Protein AF-A0A7S2HGK2-F1 (afdb_monomer)

Secondary structure (DSSP, 8-state):
----GGGGSTTTTS--------------------HHHHHHHHHHHHHHSPPTT----HHHHHHHHHHHHTSS-TTB-TTS-B-------HHHHHHHHHHHHHHHHSSGGGG-S------

Structure (mmCIF, N/CA/C/O backbone):
data_AF-A0A7S2HGK2-F1
#
_entry.id   AF-A0A7S2HGK2-F1
#
loop_
_atom_site.group_PDB
_atom_site.id
_atom_site.type_symbol
_atom_site.label_atom_id
_atom_site.label_alt_id
_atom_site.label_comp_id
_atom_site.label_asym_id
_atom_site.label_entity_id
_atom_site.label_seq_id
_atom_site.pdbx_PDB_ins_code
_atom_site.Cartn_x
_atom_site.Cartn_y
_atom_site.Cartn_z
_atom_site.occupancy
_atom_site.B_iso_or_equiv
_atom_site.auth_seq_id
_atom_site.auth_comp_id
_atom_site.auth_asym_id
_atom_site.auth_atom_id
_atom_site.pdbx_PDB_model_num
ATOM 1 N N . MET A 1 1 ? 28.538 -6.004 7.576 1.00 42.00 1 MET A N 1
ATOM 2 C CA . MET A 1 1 ? 27.776 -5.544 6.391 1.00 42.00 1 MET A CA 1
ATOM 3 C C . MET A 1 1 ? 27.149 -6.763 5.709 1.00 42.00 1 MET A C 1
ATOM 5 O O . MET A 1 1 ? 27.699 -7.297 4.758 1.00 42.00 1 MET A O 1
ATOM 9 N N . HIS A 1 2 ? 26.050 -7.272 6.270 1.00 47.34 2 HIS A N 1
ATOM 10 C CA . HIS A 1 2 ? 25.313 -8.440 5.764 1.00 47.34 2 HIS A CA 1
ATOM 11 C C . HIS A 1 2 ? 24.365 -7.967 4.647 1.00 47.34 2 HIS A C 1
ATOM 13 O O . HIS A 1 2 ? 23.697 -6.962 4.841 1.00 47.34 2 HIS A O 1
ATOM 19 N N . GLY A 1 3 ? 24.194 -8.564 3.472 1.00 42.84 3 GLY A N 1
ATOM 20 C CA . GLY A 1 3 ? 24.738 -9.748 2.820 1.00 42.84 3 GLY A CA 1
ATOM 21 C C . GLY A 1 3 ? 23.909 -9.925 1.537 1.00 4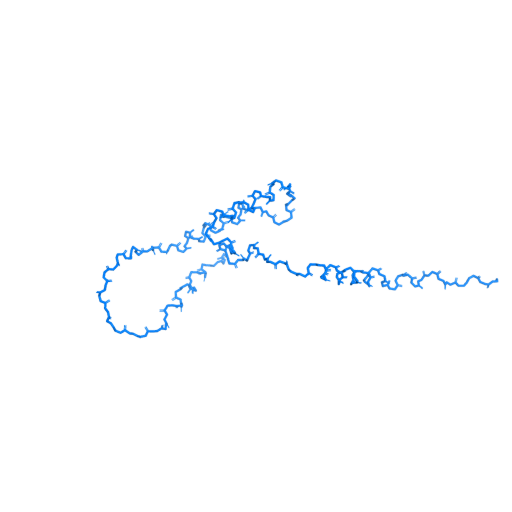2.84 3 GLY A C 1
ATOM 22 O O . GLY A 1 3 ? 22.682 -9.921 1.596 1.00 42.84 3 GLY A O 1
ATOM 23 N N . ASN A 1 4 ? 24.543 -10.050 0.368 1.00 54.00 4 ASN A N 1
ATOM 24 C CA . ASN A 1 4 ? 23.865 -10.154 -0.939 1.00 54.00 4 ASN A CA 1
ATOM 25 C C . ASN A 1 4 ? 23.256 -11.555 -1.188 1.00 54.00 4 ASN A C 1
ATOM 27 O O . ASN A 1 4 ? 23.395 -12.123 -2.270 1.00 54.00 4 ASN A O 1
ATOM 31 N N . ASN A 1 5 ? 22.596 -12.138 -0.183 1.00 53.66 5 ASN A N 1
ATOM 32 C CA . ASN A 1 5 ? 22.111 -13.523 -0.209 1.00 53.66 5 ASN A CA 1
ATOM 33 C C . ASN A 1 5 ? 20.689 -13.688 -0.783 1.00 53.66 5 ASN A C 1
ATOM 35 O O . ASN A 1 5 ? 20.252 -14.810 -1.023 1.00 53.66 5 ASN A O 1
ATOM 39 N N . ALA A 1 6 ? 19.972 -12.595 -1.072 1.00 51.47 6 ALA A N 1
ATOM 40 C CA . ALA A 1 6 ? 18.639 -12.653 -1.689 1.00 51.47 6 ALA A CA 1
ATOM 41 C C . ALA A 1 6 ? 18.669 -13.109 -3.165 1.00 51.47 6 ALA A C 1
ATOM 43 O O . ALA A 1 6 ? 17.680 -13.617 -3.686 1.00 51.47 6 ALA A O 1
ATOM 44 N N . VAL A 1 7 ? 19.820 -12.981 -3.833 1.00 52.72 7 VAL A N 1
ATOM 45 C CA . VAL A 1 7 ? 19.972 -13.258 -5.272 1.00 52.72 7 VAL A CA 1
ATOM 46 C C . VAL A 1 7 ? 19.959 -14.756 -5.594 1.00 52.72 7 VAL A C 1
ATOM 48 O O . VAL A 1 7 ? 19.555 -15.151 -6.684 1.00 52.72 7 VAL A O 1
ATOM 51 N N . ARG A 1 8 ? 20.362 -15.619 -4.651 1.00 48.44 8 ARG A N 1
ATOM 52 C CA . ARG A 1 8 ? 20.533 -17.059 -4.918 1.00 48.44 8 ARG A CA 1
ATOM 53 C C . ARG A 1 8 ? 19.236 -17.871 -4.908 1.00 48.44 8 ARG A C 1
ATOM 55 O O . ARG A 1 8 ? 19.240 -18.984 -5.420 1.00 48.44 8 ARG A O 1
ATOM 62 N N . ARG A 1 9 ? 18.129 -17.350 -4.366 1.00 49.84 9 ARG A N 1
ATOM 63 C CA . ARG A 1 9 ? 16.900 -18.150 -4.198 1.00 49.84 9 ARG A CA 1
ATOM 64 C C . ARG A 1 9 ? 16.013 -18.194 -5.453 1.00 49.84 9 ARG A C 1
ATOM 66 O O . ARG A 1 9 ? 15.283 -19.158 -5.633 1.00 49.84 9 ARG A O 1
ATOM 73 N N . ILE A 1 10 ? 16.135 -17.226 -6.365 1.00 54.62 10 ILE A N 1
ATOM 74 C CA . ILE A 1 10 ? 15.274 -17.137 -7.565 1.00 54.62 10 ILE A CA 1
ATOM 75 C C . ILE A 1 10 ? 15.711 -18.115 -8.680 1.00 54.62 10 ILE A C 1
ATOM 77 O O . ILE A 1 10 ? 14.934 -18.430 -9.572 1.00 54.62 10 ILE A O 1
ATOM 81 N N . VAL A 1 11 ? 16.925 -18.674 -8.609 1.00 53.62 11 VAL A N 1
ATOM 82 C CA . VAL A 1 11 ? 17.460 -19.607 -9.625 1.00 53.62 11 VAL A CA 1
ATOM 83 C C . VAL A 1 11 ? 17.056 -21.075 -9.373 1.00 53.62 11 VAL A C 1
ATOM 85 O O . VAL A 1 11 ? 17.216 -21.917 -10.252 1.00 53.62 11 VAL A O 1
ATOM 88 N N . ALA A 1 12 ? 16.495 -21.412 -8.205 1.00 45.91 12 ALA A N 1
ATOM 89 C CA . ALA A 1 12 ? 16.267 -22.809 -7.813 1.00 45.91 12 ALA A CA 1
ATOM 90 C C . ALA A 1 12 ? 14.893 -23.401 -8.202 1.00 45.91 12 ALA A C 1
ATOM 92 O O . ALA A 1 12 ? 14.719 -24.609 -8.079 1.00 45.91 12 ALA A O 1
ATOM 93 N N . GLN A 1 13 ? 13.926 -22.611 -8.689 1.00 48.62 13 GLN A N 1
ATOM 94 C CA . GLN A 1 13 ? 12.577 -23.118 -9.019 1.00 48.62 13 GLN A CA 1
ATOM 95 C C . GLN A 1 13 ? 12.398 -23.610 -10.468 1.00 48.62 13 GLN A C 1
ATOM 97 O O . GLN A 1 13 ? 11.330 -24.104 -10.808 1.00 48.62 13 GLN A O 1
ATOM 102 N N . SER A 1 14 ? 13.431 -23.557 -11.317 1.00 45.19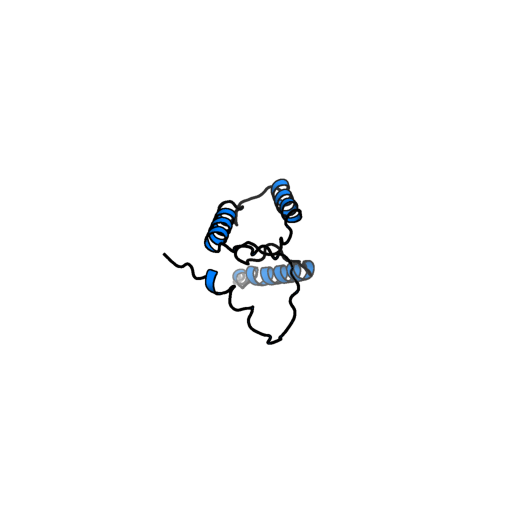 14 SER A N 1
ATOM 103 C CA . SER A 1 14 ? 13.310 -23.924 -12.742 1.00 45.19 14 SER A CA 1
ATOM 104 C C . SER A 1 14 ? 13.842 -25.319 -13.105 1.00 45.19 14 SER A C 1
ATOM 106 O O . SER A 1 14 ? 14.128 -25.570 -14.273 1.00 45.19 14 SER A O 1
ATOM 108 N N . ARG A 1 15 ? 14.025 -26.238 -12.147 1.00 47.06 15 ARG A N 1
ATOM 109 C CA . ARG A 1 15 ? 14.542 -27.594 -12.427 1.00 47.06 15 ARG A CA 1
ATOM 110 C C . ARG A 1 15 ? 13.643 -28.707 -11.888 1.00 47.06 15 ARG A C 1
ATOM 112 O O . ARG A 1 15 ? 14.036 -29.432 -10.986 1.00 47.06 15 ARG A O 1
ATOM 119 N N . SER A 1 16 ? 12.492 -28.873 -12.535 1.00 41.38 16 SER A N 1
ATOM 120 C CA . SER A 1 16 ? 11.780 -30.153 -12.640 1.00 41.38 16 SER A CA 1
ATOM 121 C C . SER A 1 16 ? 11.124 -30.226 -14.021 1.00 41.38 16 SER A C 1
ATOM 123 O O . SER A 1 16 ? 10.205 -29.459 -14.289 1.00 41.38 16 SER A O 1
ATOM 125 N N . GLY A 1 17 ? 11.603 -31.113 -14.902 1.00 36.44 17 GLY A N 1
ATOM 126 C CA . GLY A 1 17 ? 10.923 -31.435 -16.165 1.00 36.44 17 GLY A CA 1
ATOM 127 C C . GLY A 1 17 ? 11.850 -31.647 -17.364 1.00 36.44 17 GLY A C 1
ATOM 128 O O . GLY A 1 17 ? 12.186 -30.710 -18.076 1.00 36.44 17 GLY A O 1
ATOM 129 N N . VAL A 1 18 ? 12.239 -32.902 -17.583 1.00 40.16 18 VAL A N 1
ATOM 130 C CA . VAL A 1 18 ? 12.815 -33.438 -18.827 1.00 40.16 18 VAL A CA 1
ATOM 131 C C . VAL A 1 18 ? 11.757 -33.405 -19.942 1.00 40.16 18 VAL A C 1
ATOM 133 O O . VAL A 1 18 ? 10.611 -33.763 -19.689 1.00 40.16 18 VAL A O 1
ATOM 136 N N . GLY A 1 19 ? 12.135 -33.035 -21.173 1.00 36.34 19 GLY A N 1
ATOM 137 C CA . GLY A 1 19 ? 11.263 -33.153 -22.349 1.00 36.34 19 GLY A CA 1
ATOM 138 C C . GLY A 1 19 ? 11.864 -32.553 -23.623 1.00 36.34 19 GLY A C 1
ATOM 139 O O . GLY A 1 19 ? 11.905 -31.337 -23.787 1.00 36.34 19 GLY A O 1
ATOM 140 N N . SER A 1 20 ? 12.351 -33.419 -24.508 1.00 48.28 20 SER A N 1
ATOM 141 C CA . SER A 1 20 ? 12.897 -33.112 -25.833 1.00 48.28 20 SER A CA 1
ATOM 142 C C . SER A 1 20 ? 11.879 -32.455 -26.778 1.00 48.28 20 SER A C 1
ATOM 144 O O . SER A 1 20 ? 10.738 -32.893 -26.853 1.00 48.28 20 SER A O 1
ATOM 146 N N . GLY A 1 21 ? 12.348 -31.503 -27.594 1.00 41.53 21 GLY A N 1
ATOM 147 C CA . GLY A 1 21 ? 11.769 -31.189 -28.907 1.00 41.53 21 GLY A CA 1
ATOM 148 C C . GLY A 1 21 ? 10.691 -30.101 -28.966 1.00 41.53 21 GLY A C 1
ATOM 149 O O . GLY A 1 21 ? 9.511 -30.376 -28.795 1.00 41.53 21 GLY A O 1
ATOM 150 N N . SER A 1 22 ? 11.086 -28.881 -29.343 1.00 36.81 22 SER A N 1
ATOM 151 C CA . SER A 1 22 ? 10.507 -28.135 -30.479 1.00 36.81 22 SER A CA 1
ATOM 152 C C . SER A 1 22 ? 11.069 -26.716 -30.536 1.00 36.81 22 SER A C 1
ATOM 154 O O . SER A 1 22 ? 10.869 -25.885 -29.653 1.00 36.81 22 SER A O 1
ATOM 156 N N . ILE A 1 23 ? 11.777 -26.465 -31.629 1.00 53.94 23 ILE A N 1
ATOM 157 C CA . ILE A 1 23 ? 12.137 -25.158 -32.168 1.00 53.94 23 ILE A CA 1
ATOM 158 C C . ILE A 1 23 ? 10.867 -24.353 -32.489 1.00 53.94 23 ILE A C 1
ATOM 160 O O . ILE A 1 23 ? 10.316 -24.455 -33.576 1.00 53.94 23 ILE A O 1
ATOM 164 N N . VAL A 1 24 ? 10.401 -23.523 -31.556 1.00 46.38 24 VAL A N 1
ATOM 165 C CA . VAL A 1 24 ? 9.498 -22.409 -31.882 1.00 46.38 24 VAL A CA 1
ATOM 166 C C . VAL A 1 24 ? 10.179 -21.124 -31.443 1.00 46.38 24 VAL A C 1
ATOM 168 O O . VAL A 1 24 ? 10.324 -20.839 -30.252 1.00 46.38 24 VAL A O 1
ATOM 171 N N . GLY A 1 25 ? 10.643 -20.372 -32.441 1.00 50.41 25 GLY A N 1
ATOM 172 C CA . GLY A 1 25 ? 11.194 -19.037 -32.285 1.00 50.41 25 GLY A CA 1
ATOM 173 C C . GLY A 1 25 ? 10.131 -18.084 -31.755 1.00 50.41 25 GLY A C 1
ATOM 174 O O . GLY A 1 25 ? 9.366 -17.503 -32.513 1.00 50.41 25 GLY A O 1
ATOM 175 N N . SER A 1 26 ? 10.110 -17.902 -30.441 1.00 50.00 26 SER A N 1
ATOM 176 C CA . SER A 1 26 ? 9.554 -16.711 -29.816 1.00 50.00 26 SER A CA 1
ATOM 177 C C . SER A 1 26 ? 10.750 -15.890 -29.373 1.00 50.00 26 SER A C 1
ATOM 179 O O . SER A 1 26 ? 11.548 -16.372 -28.568 1.00 50.00 26 SER A O 1
ATOM 181 N N . ASN A 1 27 ? 10.892 -14.676 -29.904 1.00 57.72 27 ASN A N 1
ATOM 182 C CA . ASN A 1 27 ? 11.885 -13.695 -29.475 1.00 57.72 27 ASN A CA 1
ATOM 183 C C . ASN A 1 27 ? 11.598 -13.314 -28.012 1.00 57.72 27 ASN A C 1
ATOM 185 O O . ASN A 1 27 ? 10.961 -12.308 -27.716 1.00 57.72 27 ASN A O 1
ATOM 189 N N . ARG A 1 28 ? 11.976 -14.193 -27.079 1.00 55.66 28 ARG A N 1
ATOM 190 C CA . ARG A 1 28 ? 11.988 -13.911 -25.652 1.00 55.66 28 ARG A CA 1
ATOM 191 C C . ARG A 1 28 ? 13.180 -12.997 -25.469 1.00 55.66 28 ARG A C 1
ATOM 193 O O . 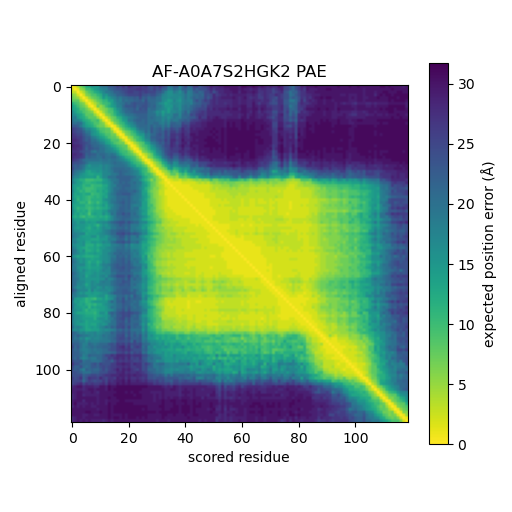ARG A 1 28 ? 14.289 -13.486 -25.266 1.00 55.66 28 ARG A O 1
ATOM 20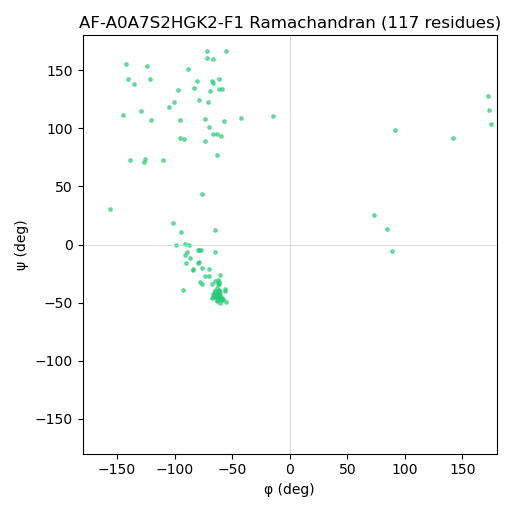0 N N . SER A 1 29 ? 12.952 -11.690 -25.597 1.00 62.31 29 SER A N 1
ATOM 201 C CA . SER A 1 29 ? 13.866 -10.687 -25.069 1.00 62.31 29 SER A CA 1
ATOM 202 C C . SER A 1 29 ? 14.288 -11.180 -23.690 1.00 62.31 29 SER A C 1
ATOM 204 O O . SER A 1 29 ? 13.472 -11.325 -22.777 1.00 62.31 29 SER A O 1
ATOM 206 N N . SER A 1 30 ? 15.541 -11.614 -23.575 1.00 64.31 30 SER A N 1
ATOM 207 C CA . SER A 1 30 ? 16.058 -12.172 -22.339 1.00 64.31 30 SER A CA 1
ATOM 208 C C . SER A 1 30 ? 16.066 -11.022 -21.348 1.00 64.31 30 SER A C 1
ATOM 210 O O . SER A 1 30 ? 16.978 -10.197 -21.374 1.00 64.31 30 SER A O 1
ATOM 212 N N . ILE A 1 31 ? 15.007 -10.901 -20.544 1.00 65.25 31 ILE A N 1
ATOM 213 C CA . ILE A 1 31 ? 14.923 -9.887 -19.501 1.00 65.25 31 ILE A CA 1
ATOM 214 C C . ILE A 1 31 ? 16.134 -10.113 -18.609 1.00 65.25 31 ILE A C 1
ATOM 216 O O . ILE A 1 31 ? 16.206 -11.092 -17.860 1.00 65.25 31 ILE A O 1
ATOM 220 N N . VAL A 1 32 ? 17.108 -9.215 -18.730 1.00 71.62 32 VAL A N 1
ATOM 221 C CA . VAL A 1 32 ? 18.313 -9.248 -17.918 1.00 71.62 32 VAL A CA 1
ATOM 222 C C . VAL A 1 32 ? 17.874 -8.865 -16.512 1.00 71.62 32 VAL A C 1
ATOM 224 O O . VAL A 1 32 ? 17.605 -7.705 -16.206 1.00 71.62 32 VAL A O 1
ATOM 227 N N . ARG A 1 33 ? 17.722 -9.864 -15.644 1.00 75.06 33 ARG A N 1
ATOM 228 C CA . ARG A 1 33 ? 17.396 -9.632 -14.238 1.00 75.06 33 ARG A CA 1
ATOM 229 C C . ARG A 1 33 ? 18.657 -9.088 -13.574 1.00 75.06 33 ARG A C 1
ATOM 231 O O . ARG A 1 33 ? 19.616 -9.828 -13.390 1.00 75.06 33 ARG A O 1
ATOM 238 N N . LEU A 1 34 ? 18.665 -7.796 -13.238 1.00 88.00 34 LEU A N 1
ATOM 239 C CA . LEU A 1 34 ? 19.732 -7.159 -12.457 1.00 88.00 34 LEU A CA 1
ATOM 240 C C . LEU A 1 34 ? 19.357 -7.209 -10.970 1.00 88.00 34 LEU A C 1
ATOM 242 O O . LEU A 1 34 ? 18.720 -6.283 -10.463 1.00 88.00 34 LEU A O 1
ATOM 246 N N . PRO A 1 35 ? 19.754 -8.256 -10.229 1.00 84.88 35 PRO A N 1
ATOM 247 C CA . PRO A 1 35 ? 19.333 -8.429 -8.842 1.00 84.88 35 PRO A CA 1
ATOM 248 C C . PRO A 1 35 ? 19.787 -7.281 -7.934 1.00 84.88 35 PRO A C 1
ATOM 250 O O . PRO A 1 35 ? 19.078 -6.906 -7.003 1.00 84.88 35 PRO A O 1
ATOM 253 N N . LYS A 1 36 ? 20.946 -6.679 -8.228 1.00 88.62 36 LYS A N 1
ATOM 254 C CA . LYS A 1 36 ? 21.452 -5.517 -7.490 1.00 88.62 36 LYS A CA 1
ATOM 255 C C . LYS A 1 36 ? 20.564 -4.287 -7.695 1.00 88.62 36 LYS A C 1
ATOM 257 O O . LYS A 1 36 ? 20.257 -3.608 -6.722 1.00 88.62 36 LYS A O 1
ATOM 262 N N . ALA A 1 37 ? 20.118 -4.031 -8.926 1.00 90.38 37 ALA A N 1
ATOM 263 C CA . ALA A 1 37 ? 19.223 -2.914 -9.221 1.00 90.38 37 ALA A CA 1
ATOM 264 C C . ALA A 1 37 ? 17.861 -3.107 -8.538 1.00 90.38 37 ALA A C 1
ATOM 266 O O . ALA A 1 37 ? 17.364 -2.185 -7.900 1.00 90.38 37 ALA A O 1
ATOM 267 N N . ILE A 1 38 ? 17.312 -4.326 -8.576 1.00 90.44 38 ILE A N 1
ATOM 268 C CA . ILE A 1 38 ? 16.055 -4.667 -7.891 1.00 90.44 38 ILE A CA 1
ATOM 269 C C . ILE A 1 38 ? 16.172 -4.411 -6.382 1.00 90.44 38 ILE A C 1
ATOM 271 O O . ILE A 1 38 ? 15.321 -3.736 -5.808 1.00 90.44 38 ILE A O 1
ATOM 275 N N . ALA A 1 39 ? 17.252 -4.871 -5.742 1.00 90.56 39 ALA A N 1
ATOM 276 C CA . ALA A 1 39 ? 17.480 -4.637 -4.315 1.00 90.56 39 ALA A CA 1
ATOM 277 C C . ALA A 1 39 ? 17.638 -3.143 -3.973 1.00 90.56 39 ALA A C 1
ATOM 279 O O . ALA A 1 39 ? 17.146 -2.684 -2.938 1.00 90.56 39 ALA A O 1
ATOM 280 N N . MET A 1 40 ? 18.294 -2.368 -4.845 1.00 94.62 40 MET A N 1
ATOM 281 C C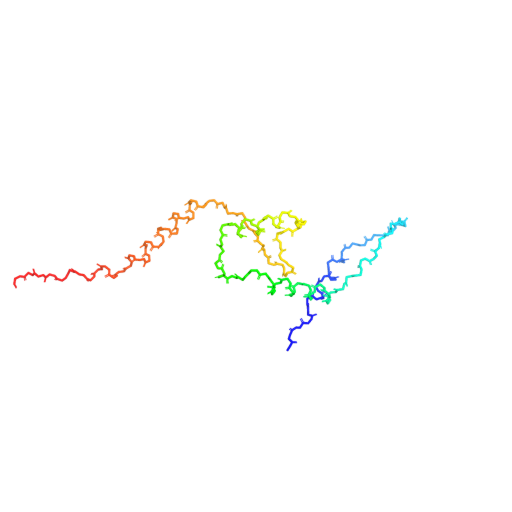A . MET A 1 40 ? 18.417 -0.917 -4.688 1.00 94.62 40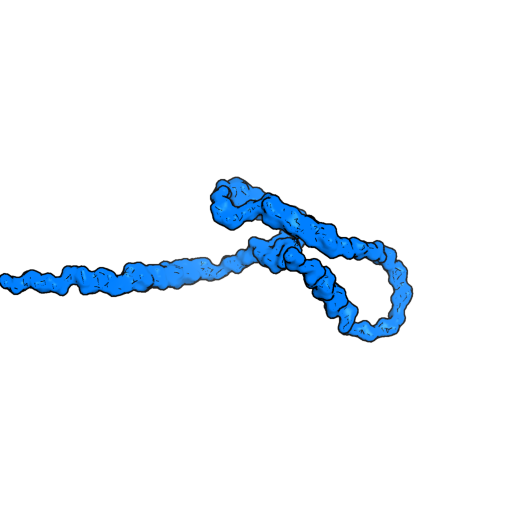 MET A CA 1
ATOM 282 C C . MET A 1 40 ? 17.057 -0.221 -4.790 1.00 94.62 40 MET A C 1
ATOM 284 O O . MET A 1 40 ? 16.749 0.621 -3.949 1.00 94.62 40 MET A O 1
ATOM 288 N N . PHE A 1 41 ? 16.224 -0.580 -5.771 1.00 94.62 41 PHE A N 1
ATOM 289 C CA . PHE A 1 41 ? 14.879 -0.014 -5.908 1.00 94.62 41 PHE A CA 1
ATOM 290 C C . PHE A 1 41 ? 13.969 -0.400 -4.742 1.00 94.62 41 PHE A C 1
ATOM 292 O O . PHE A 1 41 ? 13.302 0.474 -4.194 1.00 94.62 41 PHE A O 1
ATOM 299 N N . ALA A 1 42 ? 14.012 -1.658 -4.296 1.00 94.19 42 ALA A N 1
ATOM 300 C CA . ALA A 1 42 ? 13.276 -2.114 -3.120 1.00 94.19 42 ALA A CA 1
ATOM 301 C C . ALA A 1 42 ? 13.655 -1.305 -1.868 1.00 94.19 42 ALA A C 1
ATOM 303 O O . ALA A 1 42 ? 12.785 -0.801 -1.157 1.00 94.19 42 ALA A O 1
ATOM 304 N N . SER A 1 43 ? 14.958 -1.112 -1.643 1.00 95.56 43 SER A N 1
ATOM 305 C CA . SER A 1 43 ? 15.466 -0.337 -0.505 1.00 95.56 43 SER A CA 1
ATOM 306 C C . SER A 1 43 ? 15.029 1.125 -0.571 1.00 95.56 43 SER A C 1
ATOM 308 O O . SER A 1 43 ? 14.587 1.679 0.434 1.00 95.56 43 SER A O 1
ATOM 310 N N . ARG A 1 44 ? 15.115 1.747 -1.755 1.00 96.31 44 ARG A N 1
ATOM 311 C CA . ARG A 1 44 ? 14.670 3.130 -1.968 1.00 96.31 44 ARG A CA 1
ATOM 312 C C . ARG A 1 44 ? 13.183 3.282 -1.673 1.00 96.31 44 ARG A C 1
ATOM 314 O O . ARG A 1 44 ? 12.841 4.142 -0.871 1.00 96.31 44 ARG A O 1
ATOM 321 N N . ALA A 1 45 ? 12.345 2.412 -2.242 1.00 94.88 45 ALA A N 1
ATOM 322 C CA . ALA A 1 45 ? 10.905 2.420 -2.014 1.00 94.88 45 ALA A CA 1
ATOM 323 C C . ALA A 1 45 ? 10.579 2.335 -0.517 1.00 94.88 45 ALA A C 1
ATOM 325 O O . ALA A 1 45 ? 9.868 3.185 0.002 1.00 94.88 45 ALA A O 1
ATOM 326 N N . CYS A 1 46 ? 11.182 1.391 0.214 1.00 94.94 46 CYS A N 1
ATOM 327 C CA . CYS A 1 46 ? 10.904 1.235 1.643 1.00 94.94 46 CYS A CA 1
ATOM 328 C C . CYS A 1 46 ? 11.328 2.416 2.514 1.00 94.94 46 CYS A C 1
ATOM 330 O O . CYS A 1 46 ? 10.697 2.649 3.538 1.00 94.94 46 CYS A O 1
ATOM 332 N N . ARG A 1 47 ? 12.390 3.141 2.149 1.00 95.19 47 ARG A N 1
ATOM 333 C CA . ARG A 1 47 ? 12.839 4.312 2.918 1.00 95.19 47 ARG A CA 1
ATOM 334 C C . ARG A 1 47 ? 12.088 5.590 2.549 1.00 95.19 47 ARG A C 1
ATOM 336 O O . ARG A 1 47 ? 12.089 6.509 3.357 1.00 95.19 47 ARG A O 1
ATOM 343 N N . SER A 1 48 ? 11.468 5.650 1.370 1.00 95.12 48 SER A N 1
ATOM 344 C CA . 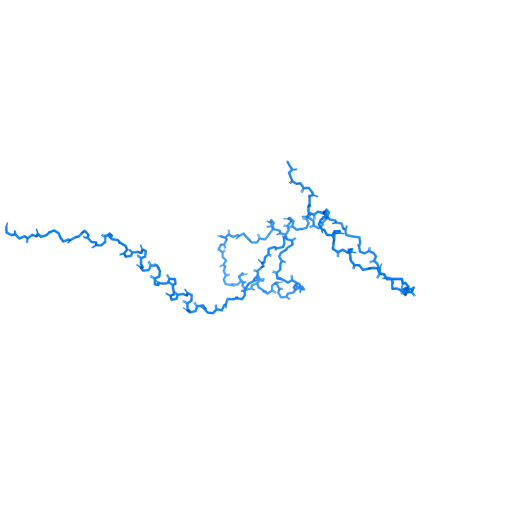SER A 1 48 ? 10.598 6.760 0.959 1.00 95.12 48 SER A CA 1
ATOM 345 C C . SER A 1 48 ? 9.127 6.569 1.335 1.00 95.12 48 SER A C 1
ATOM 347 O O . SER A 1 48 ? 8.358 7.521 1.255 1.00 95.12 48 SER A O 1
ATOM 349 N N . SER A 1 49 ? 8.712 5.347 1.678 1.00 95.50 49 SER A N 1
ATOM 350 C CA . SER A 1 49 ? 7.337 5.046 2.083 1.00 95.50 49 SER A CA 1
ATOM 351 C C . SER A 1 49 ? 6.956 5.699 3.415 1.00 95.50 49 SER A C 1
ATOM 353 O O . SER A 1 49 ? 7.809 6.017 4.243 1.00 95.50 49 SER A O 1
ATOM 355 N N . ILE A 1 50 ? 5.645 5.825 3.639 1.00 96.50 50 ILE A N 1
ATOM 356 C CA . ILE A 1 50 ? 5.064 6.214 4.929 1.00 96.50 50 ILE A CA 1
ATOM 357 C C . ILE A 1 50 ? 5.491 5.200 5.999 1.00 96.50 50 ILE A C 1
ATOM 359 O O . ILE A 1 50 ? 5.438 3.988 5.772 1.00 96.50 50 ILE A O 1
ATOM 363 N N . MET A 1 51 ? 5.929 5.696 7.156 1.00 96.38 51 MET A N 1
ATOM 364 C CA . MET A 1 51 ? 6.398 4.858 8.256 1.00 96.38 51 MET A CA 1
ATOM 365 C C . MET A 1 51 ? 5.248 4.440 9.176 1.00 96.38 51 MET A C 1
ATOM 367 O O . MET A 1 51 ? 4.262 5.154 9.352 1.00 96.38 51 MET A O 1
ATOM 371 N N . VAL A 1 52 ? 5.389 3.272 9.802 1.00 95.19 52 VAL A N 1
ATOM 372 C CA . VAL A 1 52 ? 4.468 2.836 10.859 1.00 95.19 52 VAL A CA 1
ATOM 373 C C . VAL A 1 52 ? 4.534 3.835 12.017 1.00 95.19 52 VAL A C 1
ATOM 375 O O . VAL A 1 52 ? 5.622 4.228 12.432 1.00 95.19 52 VAL A O 1
ATOM 378 N N . GLY A 1 53 ? 3.370 4.245 12.523 1.00 95.88 53 GLY A N 1
ATOM 379 C CA . GLY A 1 53 ? 3.249 5.264 13.569 1.00 95.88 53 GLY A CA 1
ATOM 380 C C . GLY A 1 53 ? 3.148 6.700 13.045 1.00 95.88 53 GLY A C 1
ATOM 381 O O . GLY A 1 53 ? 2.910 7.611 13.833 1.00 95.88 53 GLY A O 1
ATOM 382 N N . THR A 1 54 ? 3.280 6.931 11.735 1.00 96.62 54 THR A N 1
ATOM 383 C CA . THR A 1 54 ? 2.961 8.234 11.139 1.00 96.62 54 THR A CA 1
ATOM 384 C C . THR A 1 54 ? 1.446 8.452 11.153 1.00 96.62 54 THR A C 1
ATOM 386 O O . THR A 1 54 ? 0.702 7.650 10.592 1.00 96.62 54 THR A O 1
ATOM 389 N N . ALA A 1 55 ? 0.989 9.535 11.788 1.00 97.88 55 ALA A N 1
ATOM 390 C CA . ALA A 1 55 ? -0.412 9.943 11.746 1.00 97.88 55 ALA A CA 1
ATOM 391 C C . ALA A 1 55 ? -0.775 10.432 10.336 1.00 97.88 55 ALA A C 1
ATOM 393 O O . ALA A 1 55 ? -0.043 11.235 9.759 1.00 97.88 55 ALA A O 1
ATOM 394 N N . LEU A 1 56 ? -1.894 9.947 9.798 1.00 97.56 56 LEU A N 1
ATOM 395 C CA . LEU A 1 56 ? -2.387 10.295 8.466 1.00 97.56 56 LEU A CA 1
ATOM 396 C C . LEU A 1 56 ? -3.784 10.903 8.559 1.00 97.56 56 LEU A C 1
ATOM 398 O O . LEU A 1 56 ? -4.625 10.452 9.337 1.00 97.56 56 LEU A O 1
ATOM 402 N N . SER A 1 57 ? -4.048 11.897 7.720 1.00 98.38 57 SER A N 1
ATOM 403 C CA . SER A 1 57 ? -5.397 12.385 7.454 1.00 98.38 57 SER A CA 1
ATOM 404 C C . SER A 1 57 ? -6.190 11.382 6.612 1.00 98.38 57 SER A C 1
ATOM 406 O O . SER A 1 57 ? -5.631 10.546 5.900 1.00 98.38 57 SER A O 1
ATOM 408 N N . HIS A 1 58 ? -7.521 11.497 6.634 1.00 98.06 58 HIS A N 1
ATOM 409 C CA . HIS A 1 58 ? -8.391 10.637 5.827 1.00 98.06 58 HIS A CA 1
ATOM 410 C C . HIS A 1 58 ? -8.060 10.699 4.329 1.00 98.06 58 HIS A C 1
ATOM 412 O O . HIS A 1 58 ? -8.023 9.673 3.655 1.00 98.06 58 HIS A O 1
ATOM 418 N N . LYS A 1 59 ? -7.751 11.898 3.822 1.00 98.25 59 LYS A N 1
ATOM 419 C CA . LYS A 1 59 ? -7.365 12.101 2.424 1.00 98.25 59 LYS A CA 1
ATOM 420 C C . LYS A 1 59 ? -6.064 11.373 2.078 1.00 98.25 59 LYS A C 1
ATOM 422 O O . LYS A 1 59 ? -5.994 10.719 1.046 1.00 98.25 59 LYS A O 1
ATOM 427 N N . GLU A 1 60 ? -5.057 11.443 2.949 1.00 97.94 60 GLU A N 1
ATOM 428 C CA . GLU A 1 60 ? -3.789 10.736 2.736 1.00 97.94 60 GLU A CA 1
ATOM 429 C C . GLU A 1 60 ? -3.975 9.217 2.754 1.00 97.94 60 GLU A C 1
ATOM 431 O O . GLU A 1 60 ? -3.389 8.523 1.925 1.00 97.94 60 GLU A O 1
ATOM 436 N N . MET A 1 61 ? -4.815 8.700 3.657 1.00 97.75 61 MET A N 1
ATOM 437 C CA . MET A 1 61 ? -5.151 7.274 3.693 1.00 97.75 61 MET A CA 1
ATOM 438 C C . MET A 1 61 ? -5.826 6.818 2.393 1.00 97.75 61 MET A C 1
ATOM 440 O O . MET A 1 61 ? -5.433 5.803 1.819 1.00 97.75 61 MET A O 1
ATOM 444 N N . GLU A 1 62 ? -6.797 7.585 1.894 1.00 97.81 62 GLU A N 1
ATOM 445 C CA . GLU A 1 62 ? -7.468 7.294 0.625 1.00 97.81 62 GLU A CA 1
ATOM 446 C C . GLU A 1 62 ? -6.493 7.341 -0.560 1.00 97.81 62 GLU A C 1
ATOM 448 O O . GLU A 1 62 ? -6.481 6.436 -1.396 1.00 97.81 62 GLU A O 1
ATOM 453 N N . ASP A 1 63 ? -5.625 8.353 -0.611 1.00 97.31 63 ASP A N 1
ATOM 454 C CA . ASP A 1 63 ? -4.625 8.500 -1.669 1.00 97.31 63 ASP A CA 1
ATOM 455 C C . ASP A 1 63 ? -3.634 7.324 -1.698 1.00 97.31 63 ASP A C 1
ATOM 457 O O . ASP A 1 63 ? -3.186 6.924 -2.775 1.00 97.31 63 ASP A O 1
ATOM 461 N N . VAL A 1 64 ? -3.293 6.739 -0.543 1.00 96.12 64 VAL A N 1
ATOM 462 C CA . VAL A 1 64 ? -2.462 5.524 -0.473 1.00 96.12 64 VAL A CA 1
ATOM 463 C C . VAL A 1 64 ? -3.166 4.344 -1.136 1.00 96.12 64 VAL A C 1
ATOM 465 O O . VAL A 1 64 ? -2.561 3.675 -1.973 1.00 96.12 64 VAL A O 1
ATOM 468 N N . VAL A 1 65 ? -4.437 4.105 -0.804 1.00 95.62 65 VAL A N 1
ATOM 469 C CA . VAL A 1 65 ? -5.221 3.004 -1.387 1.00 95.62 65 VAL A CA 1
ATOM 470 C C . VAL A 1 65 ? -5.433 3.224 -2.886 1.00 95.62 65 VAL A C 1
ATOM 472 O O . VAL A 1 65 ? -5.278 2.290 -3.671 1.00 95.62 65 VAL A O 1
ATOM 475 N N . ARG A 1 66 ? -5.694 4.464 -3.314 1.00 96.38 66 ARG A N 1
ATOM 476 C CA . ARG A 1 66 ? -5.853 4.807 -4.733 1.00 96.38 66 ARG A CA 1
ATOM 477 C C . ARG A 1 66 ? -4.575 4.548 -5.531 1.00 96.38 66 ARG A C 1
ATOM 479 O O . ARG A 1 66 ? -4.645 3.961 -6.596 1.00 96.38 66 ARG A O 1
ATOM 486 N N . LYS A 1 67 ? -3.398 4.895 -5.002 1.00 94.50 67 LYS A N 1
ATOM 487 C CA . LYS A 1 67 ? -2.117 4.577 -5.664 1.00 94.50 67 LYS A CA 1
ATOM 488 C C . LYS A 1 67 ? -1.877 3.074 -5.803 1.00 94.50 67 LYS A C 1
ATOM 490 O O . LYS A 1 67 ? -1.205 2.663 -6.740 1.00 94.50 67 LYS A O 1
ATOM 495 N N . MET A 1 68 ? -2.386 2.256 -4.878 1.00 94.25 68 MET A N 1
ATOM 496 C CA . MET A 1 68 ? -2.280 0.796 -4.988 1.00 94.25 68 MET A CA 1
ATOM 497 C C . MET A 1 68 ? -3.150 0.230 -6.113 1.00 94.25 68 MET A C 1
ATOM 499 O O . MET A 1 68 ? -2.795 -0.809 -6.658 1.00 94.25 68 MET A O 1
ATOM 503 N N . TYR A 1 69 ? -4.248 0.899 -6.475 1.00 94.06 69 TYR A N 1
ATOM 504 C CA . TYR A 1 69 ? -5.103 0.486 -7.591 1.00 94.06 69 TYR A CA 1
ATOM 505 C C . TYR A 1 69 ? -4.364 0.514 -8.939 1.00 94.06 69 TYR A C 1
ATOM 507 O O . TYR A 1 69 ? -4.591 -0.355 -9.774 1.00 94.06 69 TYR A O 1
ATOM 515 N N . ASP A 1 70 ? -3.441 1.461 -9.126 1.00 93.69 70 ASP A N 1
ATOM 516 C CA . ASP A 1 70 ? -2.670 1.610 -10.369 1.00 93.69 70 ASP A CA 1
ATOM 517 C C . ASP A 1 70 ? -1.506 0.602 -10.501 1.00 93.69 70 ASP A C 1
ATOM 519 O O . ASP A 1 70 ? -0.801 0.590 -11.510 1.00 93.69 70 ASP A O 1
ATOM 523 N N . VAL A 1 71 ? -1.254 -0.219 -9.475 1.00 93.19 71 VAL A N 1
ATOM 524 C CA . VAL A 1 71 ? -0.165 -1.207 -9.450 1.00 93.19 71 VAL A CA 1
ATOM 525 C C . VAL A 1 71 ? -0.703 -2.583 -9.844 1.00 93.19 71 VAL A C 1
ATOM 527 O O . VAL A 1 71 ? -1.689 -3.036 -9.276 1.00 93.19 71 VAL A O 1
ATOM 530 N N . ASP A 1 72 ? -0.008 -3.289 -10.743 1.00 91.44 72 ASP A N 1
ATOM 531 C CA . ASP A 1 72 ? -0.436 -4.608 -11.246 1.00 91.44 72 ASP A CA 1
ATOM 532 C C . ASP A 1 72 ? -0.581 -5.676 -10.141 1.00 91.44 72 ASP A C 1
ATOM 534 O O . ASP A 1 72 ? -1.552 -6.431 -10.100 1.00 91.44 72 ASP A O 1
ATOM 538 N N . GLU A 1 73 ? 0.394 -5.753 -9.227 1.00 89.38 73 GLU A N 1
ATOM 539 C CA . GLU A 1 73 ? 0.441 -6.753 -8.151 1.00 89.38 73 GLU A CA 1
ATOM 540 C C . GLU A 1 73 ? 0.581 -6.080 -6.774 1.00 89.38 73 GLU A C 1
ATOM 542 O O . GLU A 1 73 ? 1.646 -6.130 -6.148 1.00 89.38 73 GLU A O 1
ATOM 547 N N . PRO A 1 74 ? -0.485 -5.450 -6.249 1.00 94.75 74 PRO A N 1
ATOM 548 C CA . PRO A 1 74 ? -0.382 -4.609 -5.065 1.00 94.75 74 PRO A CA 1
ATOM 549 C C . PRO A 1 74 ? -0.280 -5.403 -3.765 1.00 94.75 74 PRO A C 1
ATOM 551 O O . PRO A 1 74 ? -0.112 -4.788 -2.724 1.00 94.75 74 PRO A O 1
ATOM 554 N N . TRP A 1 75 ? -0.379 -6.737 -3.784 1.00 94.50 75 TRP A N 1
ATOM 555 C CA . TRP A 1 75 ? -0.552 -7.604 -2.605 1.00 94.50 75 TRP A CA 1
ATOM 556 C C . TRP A 1 75 ? 0.711 -7.812 -1.765 1.00 94.50 75 TRP A C 1
ATOM 558 O O . TRP A 1 75 ? 0.620 -8.211 -0.599 1.00 94.50 75 TRP A O 1
ATOM 568 N N . ASN A 1 76 ? 1.884 -7.572 -2.355 1.00 94.12 76 ASN A N 1
ATOM 569 C CA . ASN A 1 76 ? 3.180 -7.772 -1.720 1.00 94.12 76 ASN A CA 1
ATOM 570 C C . ASN A 1 76 ? 4.097 -6.577 -1.985 1.00 94.12 76 ASN A C 1
ATOM 572 O O . ASN A 1 76 ? 4.204 -6.082 -3.102 1.00 94.12 76 ASN A O 1
ATOM 576 N N . CYS A 1 77 ? 4.825 -6.145 -0.961 1.00 93.50 77 CYS A N 1
ATOM 577 C CA . CYS A 1 77 ? 5.892 -5.169 -1.124 1.00 93.50 77 CYS A CA 1
ATOM 578 C C . CYS A 1 77 ? 7.105 -5.820 -1.829 1.00 93.50 77 CYS A C 1
ATOM 580 O O . CYS A 1 77 ? 7.213 -7.050 -1.848 1.00 93.50 77 CYS A O 1
ATOM 582 N N . PRO A 1 78 ? 8.091 -5.049 -2.330 1.00 92.19 78 PRO A N 1
ATOM 583 C CA . PRO A 1 78 ? 9.249 -5.613 -3.038 1.00 92.19 78 PRO A CA 1
ATOM 584 C C . PRO A 1 78 ? 10.164 -6.491 -2.157 1.00 92.19 78 PRO A C 1
ATOM 586 O O . PRO A 1 78 ? 11.082 -7.131 -2.664 1.00 92.19 78 PRO A O 1
ATOM 589 N N . HIS A 1 79 ? 9.916 -6.549 -0.844 1.00 93.06 79 HIS A N 1
ATOM 590 C CA . HIS A 1 79 ? 10.574 -7.463 0.096 1.00 93.06 79 HIS A CA 1
ATOM 591 C C . HIS A 1 79 ? 9.740 -8.714 0.423 1.00 93.06 79 HIS A C 1
ATOM 593 O O . HIS A 1 79 ? 10.178 -9.540 1.220 1.00 93.06 79 HIS A O 1
ATOM 599 N N . GLY A 1 80 ? 8.539 -8.846 -0.146 1.00 90.75 80 GLY A N 1
ATOM 600 C CA . GLY A 1 80 ? 7.629 -9.971 0.076 1.00 90.75 80 GLY A CA 1
ATOM 601 C C . GLY A 1 80 ? 6.735 -9.853 1.313 1.00 90.75 80 GLY A C 1
ATOM 602 O O . GLY A 1 80 ? 6.141 -10.846 1.721 1.00 90.75 80 GLY A O 1
ATOM 603 N N . ARG A 1 81 ? 6.631 -8.671 1.940 1.00 93.12 81 ARG A N 1
ATOM 604 C CA . ARG A 1 81 ? 5.655 -8.452 3.023 1.00 93.12 81 ARG A CA 1
ATOM 605 C C . ARG A 1 81 ? 4.281 -8.169 2.428 1.00 93.12 81 ARG A C 1
ATOM 607 O O . ARG A 1 81 ? 4.213 -7.413 1.460 1.00 93.12 81 ARG A O 1
ATOM 614 N N . PRO A 1 82 ? 3.205 -8.687 3.024 1.00 95.88 82 PRO A N 1
ATOM 615 C CA . PRO A 1 82 ? 1.876 -8.352 2.561 1.00 95.88 82 PRO A CA 1
ATOM 616 C C . PRO A 1 82 ? 1.525 -6.890 2.807 1.00 95.88 82 PRO A C 1
ATOM 618 O O . PRO A 1 82 ? 1.862 -6.339 3.853 1.00 95.88 82 PRO A O 1
ATOM 621 N N . THR A 1 83 ? 0.840 -6.284 1.847 1.00 95.12 83 THR A N 1
ATOM 622 C CA . THR A 1 83 ? 0.392 -4.881 1.898 1.00 95.12 83 THR A CA 1
ATOM 623 C C . THR A 1 83 ? -1.015 -4.742 2.470 1.00 95.12 83 THR A C 1
ATOM 625 O O . THR A 1 83 ? -1.266 -3.826 3.245 1.00 95.12 83 THR A O 1
ATOM 628 N N . MET A 1 84 ? -1.920 -5.664 2.127 1.00 93.88 84 MET A N 1
ATOM 629 C CA . MET A 1 84 ? -3.313 -5.661 2.568 1.00 93.88 84 MET A CA 1
ATOM 630 C C . MET A 1 84 ? -3.833 -7.073 2.858 1.00 93.88 84 MET A C 1
ATOM 632 O O . MET A 1 84 ? -3.321 -8.083 2.353 1.00 93.88 84 MET A O 1
ATOM 636 N N . ARG A 1 85 ? -4.850 -7.144 3.720 1.00 91.56 85 ARG A N 1
ATOM 637 C CA . ARG A 1 85 ? -5.536 -8.372 4.126 1.00 91.56 85 ARG A CA 1
ATOM 638 C C . ARG A 1 85 ? -7.026 -8.107 4.243 1.00 91.56 85 ARG A C 1
ATOM 640 O O . ARG A 1 85 ? -7.434 -7.039 4.684 1.00 91.56 85 ARG A O 1
ATOM 647 N N . HIS A 1 86 ? -7.819 -9.093 3.847 1.00 91.81 86 HIS A N 1
ATOM 648 C CA . HIS A 1 86 ? -9.256 -9.043 4.045 1.00 91.81 86 HIS A CA 1
ATOM 649 C C . HIS A 1 86 ? -9.570 -9.402 5.497 1.00 91.81 86 HIS A C 1
ATOM 651 O O . HIS A 1 86 ? -9.161 -10.461 5.973 1.00 91.81 86 HIS A O 1
ATOM 657 N N . VAL A 1 87 ? -10.279 -8.513 6.185 1.00 90.31 87 VAL A N 1
ATOM 658 C CA . VAL A 1 87 ? -10.755 -8.733 7.550 1.00 90.31 87 VAL A CA 1
ATOM 659 C C . VAL A 1 87 ? -12.227 -9.136 7.469 1.00 90.31 87 VAL A C 1
ATOM 661 O O . VAL A 1 87 ? -13.035 -8.415 6.891 1.00 90.31 87 VAL A O 1
ATOM 664 N N . ARG A 1 88 ? -12.574 -10.305 8.017 1.00 92.31 88 ARG A N 1
ATOM 665 C CA . ARG A 1 88 ? -13.944 -10.839 8.118 1.00 92.31 88 ARG A CA 1
ATOM 666 C C . ARG A 1 88 ? -14.235 -11.143 9.587 1.00 92.31 88 ARG A C 1
ATOM 668 O O . ARG A 1 88 ? -13.304 -11.428 10.327 1.00 92.31 88 ARG A O 1
ATOM 675 N N . GLY A 1 89 ? -15.512 -11.119 9.977 1.00 90.69 89 GLY A N 1
ATOM 676 C CA . GLY A 1 89 ? -15.918 -11.470 11.343 1.00 90.69 89 GLY A CA 1
ATOM 677 C C . GLY A 1 89 ? -15.543 -10.386 12.346 1.00 90.69 89 GLY A C 1
ATOM 678 O O . GLY A 1 89 ? -15.346 -10.670 13.515 1.00 90.69 89 GLY A O 1
ATOM 679 N N . LEU A 1 90 ? -15.422 -9.137 11.878 1.00 89.69 90 LEU A N 1
ATOM 680 C CA . LEU A 1 90 ? -14.948 -8.027 12.697 1.00 89.69 90 LEU A CA 1
ATOM 681 C C . LEU A 1 90 ? -15.793 -7.849 13.964 1.00 89.69 90 LEU A C 1
ATOM 683 O O . LEU A 1 90 ? -15.240 -7.561 15.012 1.00 89.69 90 LEU A O 1
ATOM 687 N N . LEU A 1 91 ? -17.113 -8.037 13.872 1.00 90.25 91 LEU A N 1
ATOM 688 C CA . LEU A 1 91 ? -18.000 -7.900 15.025 1.00 90.25 91 LEU A CA 1
ATOM 689 C C . LEU A 1 91 ? -17.707 -8.961 16.092 1.00 90.25 91 LEU A C 1
ATOM 691 O O . LEU A 1 91 ? -17.582 -8.612 17.259 1.00 90.25 91 LEU A O 1
ATOM 695 N N . ASP A 1 92 ? -17.531 -10.217 15.679 1.00 89.25 92 ASP A N 1
ATOM 696 C CA . ASP A 1 92 ? -17.210 -11.326 16.581 1.00 89.25 92 ASP A CA 1
ATOM 697 C C . ASP A 1 92 ? -15.851 -11.088 17.253 1.00 89.25 92 ASP A C 1
ATOM 699 O O . ASP A 1 92 ? -15.757 -11.124 18.476 1.00 89.25 92 ASP A O 1
ATOM 703 N N . CYS A 1 93 ? -14.827 -10.714 16.474 1.00 84.81 93 CYS A N 1
ATOM 704 C CA . CYS A 1 93 ? -13.500 -10.400 17.009 1.00 84.81 93 CYS A CA 1
ATOM 705 C C .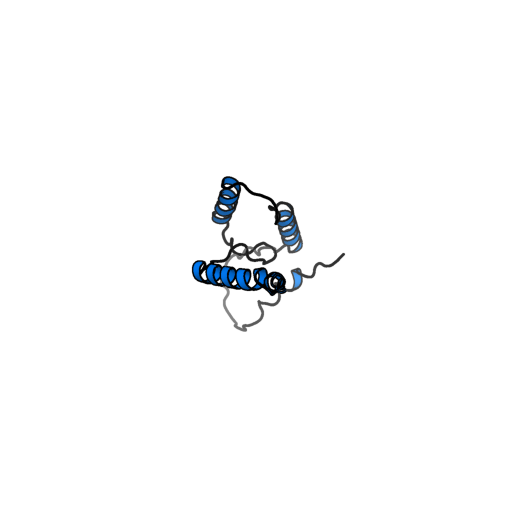 CYS A 1 93 ? -13.528 -9.219 17.993 1.00 84.81 93 CYS A C 1
ATOM 707 O O . CYS A 1 93 ? -12.907 -9.279 19.046 1.00 84.81 93 CYS A O 1
ATOM 709 N N . LEU A 1 94 ? -14.264 -8.147 17.681 1.00 88.44 94 LEU A N 1
ATOM 710 C CA . LEU A 1 94 ? -14.368 -6.985 18.569 1.00 88.44 94 LEU A CA 1
ATOM 711 C C . LEU A 1 94 ? -15.122 -7.309 19.867 1.00 88.44 94 LEU A C 1
ATOM 713 O O . LEU A 1 94 ? -14.799 -6.747 20.915 1.00 88.44 94 LEU A O 1
ATOM 717 N N . LEU A 1 95 ? -16.127 -8.189 19.814 1.00 89.31 95 LEU A N 1
ATOM 718 C CA . LEU A 1 95 ? -16.841 -8.657 21.003 1.00 89.31 95 LEU A CA 1
ATOM 719 C C . LEU A 1 95 ? -15.926 -9.505 21.894 1.00 89.31 95 LEU A C 1
ATOM 721 O O . LEU A 1 95 ? -15.859 -9.253 23.096 1.00 89.31 95 LEU A O 1
ATOM 725 N N . GLU A 1 96 ? -15.176 -10.442 21.309 1.00 84.81 96 GLU A N 1
ATOM 726 C CA . GLU A 1 96 ? -14.169 -11.244 22.017 1.00 84.81 96 GLU A CA 1
ATOM 727 C C . GLU A 1 96 ? -13.091 -10.363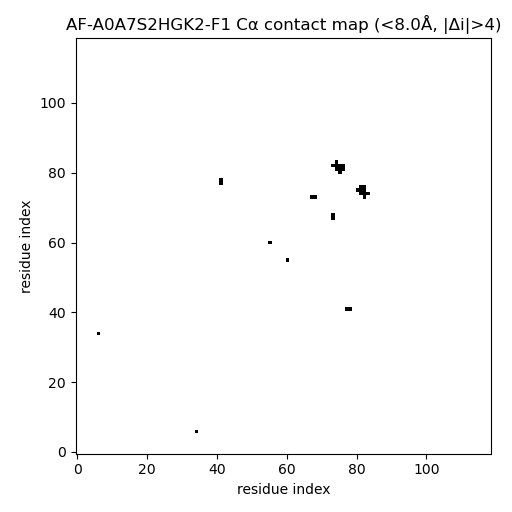 22.669 1.00 84.81 96 GLU A C 1
ATOM 729 O O . GLU A 1 96 ? -12.794 -10.523 23.858 1.00 84.81 96 GLU A O 1
ATOM 734 N N . ASP A 1 97 ? -12.557 -9.387 21.927 1.00 87.25 97 ASP A N 1
ATOM 735 C CA . ASP A 1 97 ? -11.570 -8.424 22.428 1.00 87.25 97 ASP A CA 1
ATOM 736 C C . ASP A 1 97 ? -12.133 -7.605 23.598 1.00 87.25 97 ASP A C 1
ATOM 738 O O . ASP A 1 97 ? -11.443 -7.380 24.593 1.00 87.25 97 ASP A O 1
ATOM 742 N N . SER A 1 98 ? -13.402 -7.189 23.514 1.00 88.19 98 SER A N 1
ATOM 743 C CA . SER A 1 98 ? -14.073 -6.428 24.574 1.00 88.19 98 SER A CA 1
ATOM 744 C C . SER A 1 98 ? -14.259 -7.261 25.844 1.00 88.19 98 SER A C 1
ATOM 746 O O . SER A 1 98 ? -13.961 -6.784 26.938 1.00 88.19 98 SER A O 1
ATOM 748 N N . CYS A 1 99 ? -14.710 -8.513 25.718 1.00 83.88 99 CYS A N 1
ATOM 749 C CA . CYS A 1 99 ? -14.835 -9.441 26.845 1.00 83.88 99 CYS A CA 1
ATOM 750 C C . CYS A 1 99 ? -13.476 -9.707 27.503 1.00 83.88 99 CYS A C 1
ATOM 752 O O . CYS A 1 99 ? -13.343 -9.585 28.719 1.00 83.88 99 CYS A O 1
ATOM 754 N N . THR A 1 100 ? -12.452 -9.977 26.693 1.00 84.88 100 THR A N 1
ATOM 755 C CA . THR A 1 100 ? -11.085 -10.211 27.170 1.00 84.88 100 THR A CA 1
ATOM 756 C C . THR A 1 100 ? -10.537 -8.976 27.884 1.00 84.88 100 THR A C 1
ATOM 758 O O . THR A 1 100 ? -9.966 -9.083 28.969 1.00 84.88 100 THR A O 1
ATOM 761 N N . ALA A 1 101 ? -10.732 -7.781 27.322 1.00 84.50 101 ALA A N 1
ATOM 762 C CA . ALA A 1 101 ? -10.304 -6.536 27.948 1.00 84.50 101 ALA A CA 1
ATOM 763 C C . ALA A 1 101 ? -10.990 -6.312 29.305 1.00 84.50 101 ALA A C 1
ATOM 765 O O . ALA A 1 101 ? -10.329 -5.893 30.255 1.00 84.50 101 ALA A O 1
ATOM 766 N N . LEU A 1 102 ? -12.283 -6.634 29.426 1.00 79.25 102 LEU A N 1
ATOM 767 C CA . LEU A 1 102 ? -13.005 -6.546 30.697 1.00 79.25 102 LEU A CA 1
ATOM 768 C C . LEU A 1 102 ? -12.432 -7.494 31.755 1.00 79.25 102 LEU A C 1
ATOM 770 O O . LEU A 1 102 ? -12.234 -7.061 32.885 1.00 79.25 102 LEU A O 1
ATOM 774 N N . GLU A 1 103 ? -12.097 -8.738 31.408 1.00 76.81 103 GLU A N 1
ATOM 775 C CA . GLU A 1 103 ? -11.472 -9.683 32.349 1.00 76.81 103 GLU A CA 1
ATOM 776 C C . GLU A 1 103 ? -10.106 -9.192 32.859 1.00 76.81 103 GLU A C 1
ATOM 778 O O . GLU A 1 103 ? -9.794 -9.323 34.043 1.00 76.81 103 GLU A O 1
ATOM 783 N N . HIS A 1 104 ? -9.300 -8.577 31.989 1.00 73.12 104 HIS A N 1
ATOM 784 C CA . HIS A 1 104 ? -7.971 -8.078 32.355 1.00 73.12 104 HIS A CA 1
ATOM 785 C C . HIS A 1 104 ? -8.023 -6.769 33.159 1.00 73.12 104 HIS A C 1
ATOM 787 O O . HIS A 1 104 ? -7.189 -6.562 34.040 1.00 73.12 104 HIS A O 1
ATOM 793 N N . VAL A 1 105 ? -8.994 -5.890 32.885 1.00 70.31 105 VAL A N 1
ATOM 794 C CA . VAL A 1 105 ? -9.195 -4.633 33.631 1.00 70.31 105 VAL A CA 1
ATOM 795 C C . VAL A 1 105 ? -9.885 -4.881 34.979 1.00 70.31 105 VAL A C 1
ATOM 797 O O . VAL A 1 105 ? -9.588 -4.186 35.948 1.00 70.31 105 VAL A O 1
ATOM 800 N N . ALA A 1 106 ? -10.765 -5.882 35.067 1.00 63.34 106 ALA A N 1
ATOM 801 C CA . ALA A 1 106 ? -11.519 -6.226 36.275 1.00 63.34 106 ALA A CA 1
ATOM 802 C C . ALA A 1 106 ? -10.869 -7.321 37.149 1.00 63.34 106 ALA A C 1
ATOM 804 O O . ALA A 1 106 ? -11.499 -7.801 38.094 1.00 63.34 106 ALA A O 1
ATOM 805 N N . GLY A 1 107 ? -9.613 -7.706 36.883 1.00 60.44 107 GLY A N 1
ATOM 806 C CA . GLY A 1 107 ? -8.819 -8.542 37.795 1.00 60.44 107 GLY A CA 1
ATOM 807 C C . GLY A 1 107 ? -8.707 -7.935 39.212 1.00 60.44 107 GLY A C 1
ATOM 808 O O . GLY A 1 107 ? -9.013 -6.758 39.397 1.00 60.44 107 GLY A O 1
ATOM 809 N N . PRO A 1 108 ? -8.247 -8.699 40.229 1.00 56.81 108 PRO A N 1
ATOM 810 C CA . PRO A 1 108 ? -8.667 -8.641 41.648 1.00 56.81 108 PRO A CA 1
ATOM 811 C C . PRO A 1 108 ? -8.356 -7.356 42.446 1.00 56.81 108 PRO A C 1
ATOM 813 O O . PRO A 1 108 ? -8.511 -7.334 43.663 1.00 56.81 108 PRO A O 1
ATOM 816 N N . SER A 1 109 ? -7.962 -6.264 41.797 1.00 55.53 109 SER A N 1
ATOM 817 C CA . SER A 1 109 ? -7.765 -4.952 42.419 1.00 55.53 109 SER A CA 1
ATOM 818 C C . SER A 1 109 ? -9.051 -4.387 43.052 1.00 55.53 109 SER A C 1
ATOM 820 O O . SER A 1 109 ? -8.985 -3.652 44.032 1.00 55.53 109 SER A O 1
ATOM 822 N N . LEU A 1 110 ? -10.235 -4.777 42.561 1.00 52.53 110 LEU A N 1
ATOM 823 C CA . LEU A 1 110 ? -11.527 -4.367 43.137 1.00 52.53 110 LEU A CA 1
ATOM 824 C C . LEU A 1 110 ? -11.951 -5.160 44.391 1.00 52.53 110 LEU A C 1
ATOM 826 O O . LEU A 1 110 ? -12.956 -4.812 45.003 1.00 52.53 110 LEU A O 1
ATOM 830 N N . ALA A 1 111 ? -11.205 -6.192 44.807 1.00 49.06 111 ALA A N 1
ATOM 831 C CA . ALA A 1 111 ? -11.546 -6.995 45.989 1.00 49.06 111 ALA A CA 1
ATOM 832 C C . ALA A 1 111 ? -10.999 -6.435 47.321 1.00 49.06 111 ALA A C 1
ATOM 834 O O . ALA A 1 111 ? -11.255 -7.015 48.374 1.00 49.06 111 ALA A O 1
ATOM 835 N N . VAL A 1 112 ? -10.269 -5.314 47.320 1.00 53.75 112 VAL A N 1
ATOM 836 C CA . VAL A 1 112 ? -9.744 -4.689 48.548 1.00 53.75 112 VAL A CA 1
ATOM 837 C C . VAL A 1 112 ? -10.479 -3.379 48.811 1.00 53.75 112 VAL A C 1
ATOM 839 O O . VAL A 1 112 ? -9.898 -2.331 48.590 1.00 53.75 112 VAL A O 1
ATOM 842 N N . MET A 1 113 ? -11.747 -3.412 49.243 1.00 53.88 113 MET A N 1
ATOM 843 C CA . MET A 1 113 ? -12.423 -2.261 49.892 1.00 53.88 113 MET A CA 1
ATOM 844 C C . MET A 1 113 ? -13.611 -2.663 50.792 1.00 53.88 113 MET A C 1
ATOM 846 O O . MET A 1 113 ? -14.543 -1.889 50.989 1.00 53.88 113 MET A O 1
ATOM 850 N N . SER A 1 114 ? -13.581 -3.845 51.405 1.00 54.44 114 SER A N 1
ATOM 851 C CA . SER A 1 114 ? -14.559 -4.204 52.441 1.00 54.44 114 SER A CA 1
ATOM 852 C C . SER A 1 114 ? -13.870 -4.935 53.590 1.00 54.44 114 SER A C 1
ATOM 854 O O . SER A 1 114 ? -13.979 -6.149 53.719 1.00 54.44 114 SER A O 1
ATOM 856 N N . GLN A 1 115 ? -13.101 -4.182 54.384 1.00 49.94 115 GLN A N 1
ATOM 857 C CA . GLN A 1 115 ? -12.853 -4.533 55.780 1.00 49.94 115 GLN A CA 1
ATOM 858 C C . GLN A 1 115 ? -13.864 -3.767 56.629 1.00 49.94 115 GLN A C 1
ATOM 860 O O . GLN A 1 115 ? -13.817 -2.544 56.741 1.00 49.94 115 GLN A O 1
ATOM 865 N N . ASP A 1 116 ? -14.812 -4.552 57.114 1.00 49.06 116 ASP A N 1
ATOM 866 C CA . ASP A 1 116 ? -15.752 -4.364 58.210 1.00 49.06 116 ASP A CA 1
ATOM 867 C C . ASP A 1 116 ? -15.419 -3.197 59.154 1.00 49.06 116 ASP A C 1
ATOM 869 O O . ASP A 1 116 ? -14.478 -3.246 59.947 1.00 49.06 116 ASP A O 1
ATOM 873 N N . PHE A 1 117 ? -16.246 -2.152 59.096 1.00 50.88 117 PHE A N 1
ATOM 874 C CA . PHE A 1 117 ? -16.430 -1.238 60.216 1.00 50.88 117 PHE A CA 1
ATOM 875 C C . PHE A 1 117 ? -17.658 -1.723 60.986 1.00 50.88 117 PHE A C 1
ATOM 877 O O . PHE A 1 117 ? -18.784 -1.352 60.658 1.00 50.88 117 PHE A O 1
ATOM 884 N N . GLU A 1 118 ? -17.445 -2.581 61.982 1.00 46.19 118 GLU A N 1
ATOM 885 C CA . GLU A 1 118 ? -18.480 -2.932 62.950 1.00 46.19 118 GLU A CA 1
ATOM 886 C C . GLU A 1 118 ? -17.940 -2.780 64.379 1.00 46.19 118 GLU A C 1
ATOM 888 O O . GLU A 1 118 ? -17.076 -3.536 64.818 1.00 46.19 118 GLU A O 1
ATOM 893 N N . THR A 1 119 ? -18.551 -1.814 65.079 1.00 42.31 119 THR A N 1
ATOM 894 C CA . THR A 1 119 ? -18.515 -1.464 66.520 1.00 42.31 119 THR A CA 1
ATOM 895 C C . THR A 1 119 ? -17.285 -0.771 67.103 1.00 42.31 119 THR A C 1
ATOM 897 O O . THR A 1 119 ? -16.223 -1.407 67.264 1.00 42.31 119 THR A O 1
#

Nearest PDB structures (foldseek):
  6sns-assembly1_B  TM=9.676E-01  e=1.483E-01  Saccharomyces cerevisiae

Foldseek 3Di:
DDDLPVVPPVPPPPDDDDDDDDDDDDPPVPPPDPSVVLVVVLVVCVVPDDDPPDDDDPVRVVVVVVVLVPDPCSQARSVGHGDDDDDPPVVVVVVVVVVVVCCVVPPDPVVPDDDDPDD

Radius of gyration: 27.33 Å; Cα contacts (8 Å, |Δi|>4): 15; chains: 1; bounding box: 46×46×99 Å

InterPro domains:
  IPR037198 MutL, C-terminal domain superfamily [SSF118116] (37-87)
  IPR038973 DNA mismatch repair protein MutL/Mlh/Pms-like [PTHR10073] (29-90)
  IPR042120 MutL, C-terminal domain, dimerisation subdomain [G3DSA:3.30.1540.20] (23-90)

pLDDT: mean 75.84, std 21.01, range [36.34, 98.38]

Organism: NCBI:txid374047

Sequence (119 aa):
MHGNNAVRRIVAQSRSGVGSGSIVGSNRSSIVRLPKAIAMFASRACRSSIMVGTALSHKEMEDVVRKMYDVDEPWNCPHGRPTMRHVRGLLDCLLEDSCTALEHVAGPSLAVMSQDFET

Mean predicted aligned error: 16.0 Å

Solvent-accessible surface area (backbone atoms only — not comparable to full-atom values): 8221 Å² total; per-residue (Å²): 136,89,71,89,65,77,65,68,66,78,73,68,81,81,82,82,82,90,81,87,88,80,95,70,94,65,90,70,74,76,77,78,79,53,61,69,58,52,53,52,50,39,52,49,52,64,73,72,46,90,57,92,89,63,88,72,54,73,67,57,53,50,50,52,57,55,58,41,69,79,40,96,68,55,56,43,46,88,85,70,47,73,67,70,79,91,86,75,62,60,68,60,53,53,50,52,51,50,54,52,51,47,57,67,72,65,42,77,75,82,73,77,82,80,81,82,90,77,135